Protein AF-A0A4W5P0A1-F1 (afdb_monomer_lite)

Structure (mmCIF, N/CA/C/O backbone):
data_AF-A0A4W5P0A1-F1
#
_entry.id   AF-A0A4W5P0A1-F1
#
loop_
_atom_site.group_PDB
_atom_site.id
_atom_site.type_symbol
_atom_site.label_atom_id
_atom_site.label_alt_id
_atom_site.label_comp_id
_atom_site.label_asym_id
_atom_site.label_entity_id
_atom_site.label_seq_id
_atom_site.pdbx_PDB_ins_code
_atom_site.Cartn_x
_atom_site.Cartn_y
_atom_site.Cartn_z
_atom_site.occupancy
_atom_site.B_iso_or_equiv
_atom_site.auth_seq_id
_atom_site.auth_comp_id
_atom_site.auth_asym_id
_atom_site.auth_atom_id
_atom_site.pdbx_PDB_model_num
ATOM 1 N N . VAL A 1 1 ? -26.969 15.564 20.307 1.00 38.47 1 VAL A N 1
ATOM 2 C CA . VAL A 1 1 ? -26.331 14.281 19.936 1.00 38.47 1 VAL A CA 1
ATOM 3 C C . VAL A 1 1 ? -25.530 14.528 18.662 1.00 38.47 1 VAL A C 1
ATOM 5 O O . VAL A 1 1 ? -26.125 14.670 17.605 1.00 38.47 1 VAL A O 1
ATOM 8 N N . ARG A 1 2 ? -24.221 14.796 18.771 1.00 41.66 2 ARG A N 1
ATOM 9 C CA . ARG A 1 2 ? -23.362 15.142 17.621 1.00 41.66 2 ARG A CA 1
ATOM 10 C C . ARG A 1 2 ? -22.875 13.839 16.985 1.00 41.66 2 ARG A C 1
ATOM 12 O O . ARG A 1 2 ? -22.155 13.094 17.638 1.00 41.66 2 ARG A O 1
ATOM 19 N N . GLY A 1 3 ? -23.323 13.565 15.759 1.00 44.50 3 GLY A N 1
ATOM 20 C CA . GLY A 1 3 ? -22.942 12.383 14.989 1.00 44.50 3 GLY A CA 1
ATOM 21 C C . GLY A 1 3 ? -21.434 12.336 14.763 1.00 44.50 3 GLY A C 1
ATOM 22 O O . GLY A 1 3 ? -20.861 13.263 14.187 1.00 44.50 3 GLY A O 1
ATOM 23 N N . SER A 1 4 ? -20.795 11.271 15.245 1.00 47.09 4 SER A N 1
ATOM 24 C CA . SER A 1 4 ? -19.410 10.964 14.895 1.00 47.09 4 SER A CA 1
ATOM 25 C C . SER A 1 4 ? -19.396 10.493 13.450 1.00 47.09 4 SER A C 1
ATOM 27 O O . SER A 1 4 ? -19.737 9.354 13.168 1.00 47.09 4 SER A O 1
ATOM 29 N N . LYS A 1 5 ? -19.036 11.382 12.521 1.00 56.34 5 LYS A N 1
ATOM 30 C CA . LYS A 1 5 ? -18.736 10.982 11.145 1.00 56.34 5 LYS A CA 1
ATOM 31 C C . LYS A 1 5 ? -17.478 10.120 11.199 1.00 56.34 5 LYS A C 1
ATOM 33 O O . LYS A 1 5 ? -16.403 10.646 11.488 1.00 56.34 5 LYS A O 1
ATOM 38 N N . HIS A 1 6 ? -17.600 8.819 10.971 1.00 65.56 6 HIS A N 1
ATOM 39 C CA . HIS A 1 6 ? -16.432 7.959 10.866 1.00 65.56 6 HIS A CA 1
ATOM 40 C C . HIS A 1 6 ? -15.792 8.177 9.491 1.00 65.56 6 HIS A C 1
ATOM 42 O O . HIS A 1 6 ? -16.441 8.038 8.453 1.00 65.56 6 HIS A O 1
ATOM 48 N N . VAL A 1 7 ? -14.523 8.592 9.479 1.00 70.94 7 VAL A N 1
ATOM 49 C CA . VAL A 1 7 ? -13.803 8.940 8.247 1.00 70.94 7 VAL A CA 1
ATOM 50 C C . VAL A 1 7 ? -12.882 7.790 7.866 1.00 70.94 7 VAL A C 1
ATOM 52 O O . VAL A 1 7 ? -12.065 7.342 8.680 1.00 70.94 7 VAL A O 1
ATOM 55 N N . LEU A 1 8 ? -13.033 7.306 6.635 1.00 79.44 8 LEU A N 1
ATOM 56 C CA . LEU A 1 8 ? -12.133 6.353 6.005 1.00 79.44 8 LEU A CA 1
ATOM 57 C C . LEU A 1 8 ? -11.741 6.898 4.634 1.00 79.44 8 LEU A C 1
ATOM 59 O O . LEU A 1 8 ? -12.592 7.372 3.877 1.00 79.44 8 LEU A O 1
ATOM 63 N N . PHE A 1 9 ? -10.458 6.848 4.304 1.00 79.38 9 PHE A N 1
ATOM 64 C CA . PHE A 1 9 ? -10.002 7.330 3.006 1.00 79.38 9 PHE A CA 1
ATOM 65 C C . PHE A 1 9 ? -8.770 6.585 2.516 1.00 79.38 9 PHE A C 1
ATOM 67 O O . PHE A 1 9 ? -7.955 6.093 3.301 1.00 79.38 9 PHE A O 1
ATOM 74 N N . ILE A 1 10 ? -8.657 6.514 1.193 1.00 78.31 10 ILE A N 1
ATOM 75 C CA . ILE A 1 10 ? -7.457 6.073 0.498 1.00 78.31 10 ILE A CA 1
ATOM 76 C C . ILE A 1 10 ? -7.148 7.069 -0.619 1.00 78.31 10 ILE A C 1
ATOM 78 O O . ILE A 1 10 ? -8.001 7.386 -1.455 1.00 78.31 10 ILE A O 1
ATOM 82 N N . ILE A 1 11 ? -5.926 7.594 -0.601 1.00 80.31 11 ILE A N 1
ATOM 83 C CA . ILE A 1 11 ? -5.405 8.503 -1.619 1.00 80.31 11 ILE A CA 1
ATOM 84 C C . ILE A 1 11 ? -4.425 7.712 -2.465 1.00 80.31 11 ILE A C 1
ATOM 86 O O . ILE A 1 11 ? -3.510 7.083 -1.931 1.00 80.31 11 ILE A O 1
ATOM 90 N N . PHE A 1 12 ? -4.594 7.769 -3.781 1.00 77.88 12 PHE A N 1
ATOM 91 C CA . PHE A 1 12 ? -3.637 7.180 -4.700 1.00 77.88 12 PHE A CA 1
ATOM 92 C C . PHE A 1 12 ? -3.418 8.047 -5.939 1.00 77.88 12 PHE A C 1
ATOM 94 O O . PHE A 1 12 ? -4.309 8.773 -6.389 1.00 77.88 12 PHE A O 1
ATOM 101 N N . LEU A 1 13 ? -2.206 7.970 -6.482 1.00 76.62 13 LEU A N 1
ATOM 102 C CA . LEU A 1 13 ? -1.752 8.776 -7.612 1.00 76.62 13 LEU A CA 1
ATOM 103 C C . LEU A 1 13 ? -0.744 7.986 -8.447 1.00 76.62 13 LEU A C 1
ATOM 105 O O . LEU A 1 13 ? 0.033 7.217 -7.893 1.00 76.62 13 LEU A O 1
ATOM 109 N N . CYS A 1 14 ? -0.727 8.187 -9.763 1.00 73.19 14 CYS A N 1
ATOM 110 C C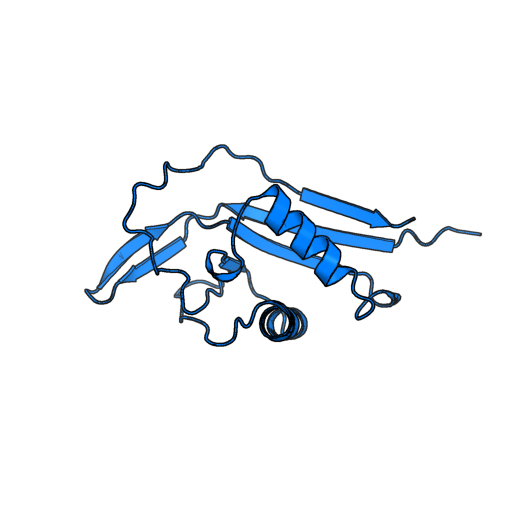A . CYS A 1 14 ? 0.379 7.703 -10.586 1.00 73.19 14 CYS A CA 1
ATOM 111 C C . CYS A 1 14 ? 1.613 8.578 -10.341 1.00 73.19 14 CYS A C 1
ATOM 113 O O . CYS A 1 14 ? 1.535 9.798 -10.483 1.00 73.19 14 CYS A O 1
ATOM 115 N N . VAL A 1 15 ? 2.740 7.973 -9.974 1.00 68.31 15 VAL A N 1
ATOM 116 C CA . VAL A 1 15 ? 4.002 8.691 -9.732 1.00 68.31 15 VAL A CA 1
ATOM 117 C C . VAL A 1 15 ? 5.086 8.092 -10.611 1.00 68.31 15 VAL A C 1
ATOM 119 O O . VAL A 1 15 ? 5.160 6.874 -10.733 1.00 68.31 15 VAL A O 1
ATOM 122 N N . LEU A 1 16 ? 5.945 8.932 -11.191 1.00 70.81 16 LEU A N 1
ATOM 123 C CA . LEU A 1 16 ? 7.141 8.475 -11.894 1.00 70.81 16 LEU A CA 1
ATOM 124 C C . LEU A 1 16 ? 8.161 7.946 -10.875 1.00 70.81 16 LEU A C 1
ATOM 126 O O . LEU A 1 16 ? 8.711 8.710 -10.079 1.00 70.81 16 LEU A O 1
ATOM 130 N N . LEU A 1 17 ? 8.408 6.639 -10.889 1.00 70.50 17 LEU A N 1
ATOM 131 C CA . LEU A 1 17 ? 9.461 5.993 -10.114 1.00 70.50 17 LEU A CA 1
ATOM 132 C C . LEU A 1 17 ? 10.639 5.627 -11.012 1.00 70.50 17 LEU A C 1
ATOM 134 O O . LEU A 1 17 ? 10.476 5.028 -12.074 1.00 70.50 17 LEU A O 1
ATOM 138 N N . LEU A 1 18 ? 11.834 5.962 -10.528 1.00 72.06 18 LEU A N 1
ATOM 139 C CA . LEU A 1 18 ? 13.112 5.593 -11.124 1.00 72.06 18 LEU A CA 1
ATOM 140 C C . LEU A 1 18 ? 13.707 4.414 -10.356 1.00 72.06 18 LEU A C 1
ATOM 142 O O . LEU A 1 18 ? 13.847 4.477 -9.132 1.00 72.06 18 LEU A O 1
ATOM 146 N N . HIS A 1 19 ? 14.092 3.368 -11.079 1.00 72.56 19 HIS A N 1
ATOM 147 C CA . HIS A 1 19 ? 14.745 2.183 -10.526 1.00 72.56 19 HIS A CA 1
ATOM 148 C C . HIS A 1 19 ? 15.931 1.758 -11.407 1.00 72.56 19 HIS A C 1
ATOM 150 O O . HIS A 1 19 ? 15.906 1.972 -12.618 1.00 72.56 19 HIS A O 1
ATOM 156 N N . CYS A 1 20 ? 16.965 1.154 -10.813 1.00 67.81 20 CYS A N 1
ATOM 157 C CA . CYS A 1 20 ? 18.094 0.576 -11.549 1.00 67.81 20 CYS A CA 1
ATOM 158 C C . CYS A 1 20 ? 17.857 -0.908 -11.821 1.00 67.81 20 CYS A C 1
ATOM 160 O O . CYS A 1 20 ? 17.734 -1.688 -10.880 1.00 67.81 20 CYS A O 1
ATOM 162 N N . ASP A 1 21 ? 17.838 -1.320 -13.087 1.00 69.56 21 ASP A N 1
ATOM 163 C CA . ASP A 1 21 ? 17.772 -2.740 -13.432 1.00 69.56 21 ASP A CA 1
ATOM 164 C C . ASP A 1 21 ? 19.055 -3.505 -13.028 1.00 69.56 21 ASP A C 1
ATOM 166 O O . ASP A 1 21 ? 20.053 -2.935 -12.582 1.00 69.56 21 ASP A O 1
ATOM 170 N N . GLN A 1 22 ? 19.048 -4.826 -13.227 1.00 67.94 22 GLN A N 1
ATOM 171 C CA . GLN A 1 22 ? 20.186 -5.705 -12.917 1.00 67.94 22 GLN A CA 1
ATOM 172 C C . GLN A 1 22 ? 21.464 -5.387 -13.720 1.00 67.94 22 GLN A C 1
ATOM 174 O O . GLN A 1 22 ? 22.543 -5.868 -13.380 1.00 67.94 22 GLN A O 1
ATOM 179 N N . ARG A 1 23 ? 21.357 -4.595 -14.790 1.00 71.06 23 ARG A N 1
ATOM 180 C CA . ARG A 1 23 ? 22.449 -4.142 -15.658 1.00 71.06 23 ARG A CA 1
ATOM 181 C C . ARG A 1 23 ? 22.902 -2.718 -15.310 1.00 71.06 23 ARG A C 1
ATOM 183 O O . ARG A 1 23 ? 23.785 -2.192 -15.984 1.00 71.06 23 ARG A O 1
ATOM 190 N N . GLY A 1 24 ? 22.321 -2.103 -14.276 1.00 67.06 24 GLY A N 1
ATOM 191 C CA . GLY A 1 24 ? 22.606 -0.734 -13.853 1.00 67.06 24 GLY A CA 1
ATOM 192 C C . GLY A 1 24 ? 21.947 0.336 -14.726 1.00 67.06 24 GLY A C 1
ATOM 193 O O . GLY A 1 24 ? 22.285 1.511 -14.590 1.00 67.06 24 GLY A O 1
ATOM 194 N N . ALA A 1 25 ? 21.029 -0.038 -15.622 1.00 68.44 25 ALA A N 1
ATOM 195 C CA . ALA A 1 25 ? 20.286 0.924 -16.425 1.00 68.44 25 ALA A CA 1
ATOM 196 C C . ALA A 1 25 ? 19.138 1.524 -15.605 1.00 68.44 25 ALA A C 1
ATOM 198 O O . ALA A 1 25 ? 18.379 0.802 -14.955 1.00 68.44 25 ALA A O 1
ATOM 199 N N . HIS A 1 26 ? 18.987 2.846 -15.660 1.00 69.88 26 HIS A N 1
ATOM 200 C CA . HIS A 1 26 ? 17.833 3.521 -15.078 1.00 69.88 26 HIS A CA 1
ATOM 201 C C . HIS A 1 26 ? 16.600 3.273 -15.948 1.00 69.88 26 HIS A C 1
ATOM 203 O O . HIS A 1 26 ? 16.593 3.595 -17.136 1.00 69.88 26 HIS A O 1
ATOM 209 N N . VAL A 1 27 ? 15.563 2.702 -15.344 1.00 73.44 27 VAL A N 1
ATOM 210 C CA . VAL A 1 27 ? 14.265 2.465 -15.970 1.00 73.44 27 VAL A CA 1
ATOM 211 C C . VAL A 1 27 ? 13.230 3.316 -15.253 1.00 73.44 27 VAL A C 1
ATOM 213 O O . VAL A 1 27 ? 13.126 3.285 -14.023 1.00 73.44 27 VAL A O 1
ATOM 216 N N . GLU A 1 28 ? 12.467 4.072 -16.035 1.00 75.06 28 GLU A N 1
ATOM 217 C CA . GLU A 1 28 ? 11.345 4.856 -15.537 1.00 75.06 28 GLU A CA 1
ATOM 218 C C . GLU A 1 28 ? 10.063 4.027 -15.577 1.00 75.06 28 GLU A C 1
ATOM 220 O O . GLU A 1 28 ? 9.819 3.260 -16.512 1.00 75.06 28 GLU A O 1
ATOM 225 N N . THR A 1 29 ? 9.224 4.179 -14.560 1.00 76.12 29 THR A N 1
ATOM 226 C CA . THR A 1 29 ? 7.913 3.545 -14.530 1.00 76.12 29 THR A CA 1
ATOM 227 C C . THR A 1 29 ? 6.888 4.417 -13.819 1.00 76.12 29 THR A C 1
ATOM 229 O O . THR A 1 29 ? 7.212 5.091 -12.852 1.00 76.12 29 THR A O 1
ATOM 232 N N . GLU A 1 30 ? 5.622 4.329 -14.227 1.00 81.38 30 GLU A N 1
ATOM 233 C CA . GLU A 1 30 ? 4.508 5.078 -13.625 1.00 81.38 30 GLU A CA 1
ATOM 234 C C . GLU A 1 30 ? 3.492 4.132 -12.949 1.00 81.38 30 GLU A C 1
ATOM 236 O O . GLU A 1 30 ? 2.414 3.886 -13.495 1.00 81.38 30 GLU A O 1
ATOM 241 N N . PRO A 1 31 ? 3.816 3.503 -11.801 1.00 84.44 31 PRO A N 1
ATOM 242 C CA . PRO A 1 31 ? 2.847 2.696 -11.060 1.00 84.44 31 PRO A CA 1
ATOM 243 C C . PRO A 1 31 ? 1.738 3.552 -10.439 1.00 84.44 31 PRO A C 1
ATOM 245 O O . PRO A 1 31 ? 1.917 4.737 -10.157 1.00 84.44 31 PRO A O 1
ATOM 248 N N . LEU A 1 32 ? 0.615 2.904 -10.118 1.00 86.88 32 LEU A N 1
ATOM 249 C CA . LEU A 1 32 ? -0.350 3.464 -9.180 1.00 86.88 32 LEU A CA 1
ATOM 250 C C . LEU A 1 32 ? 0.235 3.400 -7.765 1.00 86.88 32 LEU A C 1
ATOM 252 O O . LEU A 1 32 ? 0.631 2.326 -7.303 1.00 86.88 32 LEU A O 1
ATOM 256 N N . CYS A 1 33 ? 0.268 4.534 -7.075 1.00 89.31 33 CYS A N 1
ATOM 257 C CA . CYS A 1 33 ? 0.849 4.642 -5.746 1.00 89.31 33 CYS A CA 1
ATOM 258 C C . CYS A 1 33 ? -0.215 4.885 -4.689 1.00 89.31 33 CYS A C 1
ATOM 260 O O . CYS A 1 33 ? -1.029 5.784 -4.865 1.00 89.31 33 CYS A O 1
ATOM 262 N N . VAL A 1 34 ? -0.165 4.173 -3.565 1.00 91.69 34 VAL A N 1
ATOM 263 C CA . VAL A 1 34 ? -0.915 4.555 -2.359 1.00 91.69 34 VAL A CA 1
ATOM 264 C C . VAL A 1 34 ? -0.129 5.641 -1.632 1.00 91.69 34 VAL A C 1
ATOM 266 O O . VAL A 1 34 ? 1.018 5.410 -1.250 1.00 91.69 34 VAL A O 1
ATOM 269 N N . LEU A 1 35 ? -0.743 6.811 -1.460 1.00 89.31 35 LEU A N 1
ATOM 270 C CA . LEU A 1 35 ? -0.145 7.967 -0.786 1.00 89.31 35 LEU A CA 1
ATOM 271 C C . LEU A 1 35 ? -0.592 8.080 0.670 1.00 89.31 35 LEU A C 1
ATOM 273 O O . LEU A 1 35 ? 0.198 8.434 1.536 1.00 89.31 35 LEU A O 1
ATOM 277 N N . ASP A 1 36 ? -1.860 7.781 0.942 1.00 88.38 36 ASP A N 1
ATOM 278 C CA . ASP A 1 36 ? -2.392 7.785 2.301 1.00 88.38 36 ASP A CA 1
A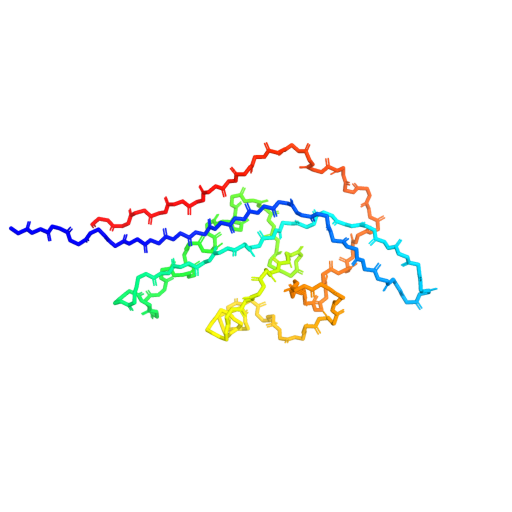TOM 279 C C . ASP A 1 36 ? -3.524 6.764 2.427 1.00 88.38 36 ASP A C 1
ATOM 281 O O . ASP A 1 36 ? -4.271 6.520 1.473 1.00 88.38 36 ASP A O 1
ATOM 285 N N . PHE A 1 37 ? -3.638 6.150 3.599 1.00 91.12 37 PHE A N 1
ATOM 286 C CA . PHE A 1 37 ? -4.643 5.143 3.904 1.00 91.12 37 PHE A CA 1
ATOM 287 C C . PHE A 1 37 ? -5.007 5.199 5.383 1.00 91.12 37 PHE A C 1
ATOM 289 O O . PHE A 1 37 ? -4.207 4.861 6.261 1.00 91.12 37 PHE A O 1
ATOM 296 N N . PHE A 1 38 ? -6.250 5.591 5.651 1.00 88.69 38 PHE A N 1
ATOM 297 C CA . PHE A 1 38 ? -6.713 5.862 7.000 1.00 88.69 38 PHE A CA 1
ATOM 298 C C . PHE A 1 38 ? -8.073 5.232 7.281 1.00 88.69 38 PHE A C 1
ATOM 300 O O . PHE A 1 38 ? -9.010 5.307 6.484 1.00 88.69 38 PHE A O 1
ATOM 307 N N . VAL A 1 39 ? -8.183 4.659 8.478 1.00 90.25 39 VAL A N 1
ATOM 308 C CA . VAL A 1 39 ? -9.429 4.191 9.083 1.00 90.25 39 VAL A CA 1
ATOM 309 C C . VAL A 1 39 ? -9.471 4.727 10.508 1.00 90.25 39 VAL A C 1
ATOM 311 O O . VAL A 1 39 ? -8.506 4.544 11.261 1.00 90.25 39 VAL A O 1
ATOM 314 N N . THR A 1 40 ? -10.589 5.361 10.880 1.00 89.81 40 THR A N 1
ATOM 315 C CA . THR A 1 40 ? -10.802 5.895 12.237 1.00 89.81 40 THR A CA 1
ATOM 316 C C . THR A 1 40 ? -10.515 4.813 13.286 1.00 89.81 40 THR A C 1
ATOM 318 O O . THR A 1 40 ? -10.919 3.663 13.118 1.00 89.81 40 THR A O 1
ATOM 321 N N . GLU A 1 41 ? -9.797 5.159 14.359 1.00 89.94 41 GLU A N 1
ATOM 322 C CA . GLU A 1 41 ? -9.223 4.192 15.310 1.00 89.94 41 GLU A CA 1
ATOM 323 C C . GLU A 1 41 ? -10.234 3.199 15.885 1.00 89.94 41 GLU A C 1
ATOM 325 O O . GLU A 1 41 ? -9.963 2.000 15.917 1.00 89.94 41 GLU A O 1
ATOM 330 N N . ASN A 1 42 ? -11.423 3.674 16.258 1.00 89.62 42 ASN A N 1
ATOM 331 C CA . ASN A 1 42 ? -12.491 2.839 16.810 1.00 89.62 42 ASN A CA 1
ATOM 332 C C . ASN A 1 42 ? -13.070 1.828 15.799 1.00 89.62 42 ASN A C 1
ATOM 334 O O . ASN A 1 42 ? -13.758 0.895 16.201 1.00 89.62 42 ASN A O 1
ATOM 338 N N . LEU A 1 43 ? -12.788 2.003 14.505 1.00 89.25 43 LEU A N 1
ATOM 339 C CA . LEU A 1 43 ? -13.189 1.110 13.418 1.00 89.25 43 LEU A CA 1
ATOM 340 C C . LEU A 1 43 ? -12.019 0.280 12.862 1.00 89.25 43 LEU A C 1
ATOM 342 O O . LEU A 1 43 ? -12.214 -0.575 11.993 1.00 89.25 43 LEU A O 1
ATOM 346 N N . GLN A 1 44 ? -10.789 0.474 13.349 1.00 91.19 44 GLN A N 1
ATOM 347 C CA . GLN A 1 44 ? -9.653 -0.348 12.923 1.00 91.19 44 GLN A CA 1
ATOM 348 C C . GLN A 1 44 ? -9.887 -1.817 13.297 1.00 91.19 44 GLN A C 1
ATOM 350 O O . GLN A 1 44 ? -10.529 -2.124 14.294 1.00 91.19 44 GLN A O 1
ATOM 355 N N . ARG A 1 45 ? -9.355 -2.738 12.484 1.00 93.50 45 ARG A N 1
ATOM 356 C CA . ARG A 1 45 ? -9.474 -4.202 12.669 1.00 93.50 45 ARG A CA 1
ATOM 357 C C . ARG A 1 45 ? -10.894 -4.787 12.544 1.00 93.50 45 ARG A C 1
ATOM 359 O O . ARG A 1 45 ? -11.052 -5.974 12.797 1.00 93.50 45 ARG A O 1
ATOM 366 N N . HIS A 1 46 ? -11.868 -4.022 12.043 1.00 93.69 46 HIS A N 1
ATOM 367 C CA . HIS A 1 46 ? -13.233 -4.497 11.750 1.00 93.69 46 HIS A CA 1
ATOM 368 C C . HIS A 1 46 ? -13.471 -4.862 10.270 1.00 93.69 46 HIS A C 1
ATOM 370 O O . HIS A 1 46 ? -14.592 -5.144 9.876 1.00 93.69 46 HIS A O 1
ATOM 376 N N . GLY A 1 47 ? -12.428 -4.856 9.431 1.00 92.81 47 GLY A N 1
ATOM 377 C CA . GLY A 1 47 ? -12.521 -5.223 8.009 1.00 92.81 47 GLY A CA 1
ATOM 378 C C . GLY A 1 47 ? -12.678 -4.049 7.038 1.00 92.81 47 GLY A C 1
ATOM 379 O O . GLY A 1 47 ? -12.321 -4.199 5.875 1.00 92.81 47 GLY A O 1
ATOM 380 N N . TYR A 1 48 ? -13.056 -2.855 7.503 1.00 92.06 48 TYR A N 1
ATOM 381 C CA . TYR A 1 48 ? -13.277 -1.704 6.613 1.00 92.06 48 TYR A CA 1
ATOM 382 C C . TYR A 1 48 ? -12.060 -1.289 5.779 1.00 92.06 48 TYR A C 1
ATOM 384 O O . TYR A 1 48 ? -12.197 -0.851 4.643 1.00 92.06 48 TYR A O 1
ATOM 392 N N . GLY A 1 49 ? -10.849 -1.452 6.322 1.00 93.00 49 GLY A N 1
ATOM 393 C CA . GLY A 1 49 ? -9.632 -1.207 5.552 1.00 93.00 49 GLY A CA 1
ATOM 394 C C . GLY A 1 49 ? -9.497 -2.155 4.353 1.00 93.00 49 GLY A C 1
ATOM 395 O O . GLY A 1 49 ? -9.096 -1.728 3.275 1.00 93.00 49 GLY A O 1
ATOM 396 N N . LEU A 1 50 ? -9.876 -3.426 4.521 1.00 94.81 50 LEU A N 1
ATOM 397 C CA . LEU A 1 50 ? -9.866 -4.408 3.438 1.00 94.81 50 LEU A CA 1
ATOM 398 C C . LEU A 1 50 ? -10.928 -4.081 2.392 1.00 94.81 50 LEU A C 1
ATOM 400 O O . LEU A 1 50 ? -10.632 -4.146 1.204 1.00 94.81 50 LEU A O 1
ATOM 404 N N . GLU A 1 51 ? -12.129 -3.709 2.829 1.00 92.56 51 GLU A N 1
ATOM 405 C CA . GLU A 1 51 ? -13.229 -3.320 1.945 1.00 92.56 51 GLU A CA 1
ATOM 406 C C . GLU A 1 51 ? -12.856 -2.102 1.092 1.00 92.56 51 GLU A C 1
ATOM 408 O O . GLU A 1 51 ? -12.928 -2.164 -0.136 1.00 92.56 51 GLU A O 1
ATOM 413 N N . LEU A 1 52 ? -12.347 -1.039 1.727 1.00 90.56 52 LEU A N 1
ATOM 414 C CA . LEU A 1 52 ? -11.910 0.177 1.042 1.00 90.56 52 LEU A CA 1
ATOM 415 C C . LEU A 1 52 ? -10.789 -0.104 0.033 1.00 90.56 52 LEU A C 1
ATOM 417 O O . LEU A 1 52 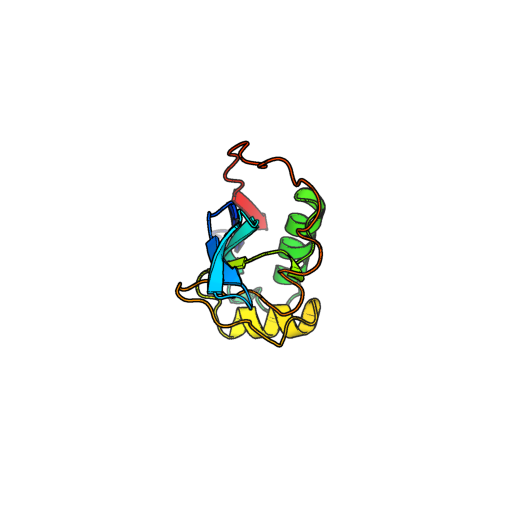? -10.835 0.365 -1.106 1.00 90.56 52 LEU A O 1
ATOM 421 N N . PHE A 1 53 ? -9.787 -0.886 0.440 1.00 93.12 53 PHE A N 1
ATOM 422 C CA . PHE A 1 53 ? -8.663 -1.228 -0.427 1.00 93.12 53 PHE A CA 1
ATOM 423 C C . PHE A 1 53 ? -9.107 -2.117 -1.596 1.00 93.12 53 PHE A C 1
ATOM 425 O O . PHE A 1 53 ? -8.739 -1.853 -2.735 1.00 93.12 53 PHE A O 1
ATOM 432 N N . SER A 1 54 ? -9.957 -3.116 -1.345 1.00 92.50 54 SER A N 1
ATOM 433 C CA . SER A 1 54 ? -10.489 -4.010 -2.385 1.00 92.50 54 SER A CA 1
ATOM 434 C C . SER A 1 54 ? -11.325 -3.247 -3.408 1.00 92.50 54 SER A C 1
ATOM 436 O O . SER A 1 54 ? -11.169 -3.463 -4.609 1.00 92.50 54 SER A O 1
ATOM 438 N N . PHE A 1 55 ? -12.168 -2.316 -2.951 1.00 88.25 55 PHE A N 1
ATOM 439 C CA . PHE A 1 55 ? -12.934 -1.440 -3.835 1.00 88.25 55 PHE A CA 1
ATOM 440 C C . PHE A 1 55 ? -12.010 -0.605 -4.733 1.00 88.25 55 PHE A C 1
ATOM 442 O O . PHE A 1 55 ? -12.223 -0.531 -5.944 1.00 88.25 55 PHE A O 1
ATOM 449 N N . MET A 1 56 ? -10.948 -0.024 -4.160 1.00 87.94 56 MET A N 1
ATOM 450 C CA . MET A 1 56 ? -9.943 0.726 -4.918 1.00 87.94 56 MET A CA 1
ATOM 451 C C . MET A 1 56 ? -9.279 -0.143 -5.996 1.00 87.94 56 MET A C 1
ATOM 453 O O . MET A 1 56 ? -9.250 0.268 -7.159 1.00 87.94 56 MET A O 1
ATOM 457 N N . LEU A 1 57 ? -8.820 -1.349 -5.642 1.00 89.56 57 LEU A N 1
ATOM 458 C CA . LEU A 1 57 ? -8.186 -2.284 -6.580 1.00 89.56 57 LEU A CA 1
ATOM 459 C C . LEU A 1 57 ? -9.124 -2.664 -7.730 1.00 89.56 57 LEU A C 1
ATOM 461 O O . LEU A 1 57 ? -8.726 -2.609 -8.892 1.00 89.56 57 LEU A O 1
ATOM 465 N N . GLN A 1 58 ? -10.382 -2.996 -7.423 1.00 88.25 58 GLN A N 1
ATOM 466 C CA . GLN A 1 58 ? -11.389 -3.362 -8.424 1.00 88.25 58 GLN A CA 1
ATOM 467 C C . GLN A 1 58 ? -11.700 -2.198 -9.368 1.00 88.25 58 GLN A C 1
ATOM 469 O O . GLN A 1 58 ? -11.728 -2.374 -10.587 1.00 88.25 58 GLN A O 1
ATOM 474 N N . HIS A 1 59 ? -11.892 -0.996 -8.821 1.00 83.06 59 HIS A N 1
ATOM 475 C CA . HIS A 1 59 ? -12.182 0.199 -9.609 1.00 83.06 59 HIS A CA 1
ATOM 476 C C . HIS A 1 59 ? -11.003 0.592 -10.512 1.00 83.06 59 HIS A C 1
ATOM 478 O O . HIS A 1 59 ? -11.202 1.027 -11.648 1.00 83.06 59 HIS A O 1
ATOM 484 N N . LYS A 1 60 ? -9.767 0.427 -10.025 1.00 80.81 60 LYS A N 1
ATOM 485 C CA . LYS A 1 60 ? -8.544 0.761 -10.770 1.00 80.81 60 LYS A CA 1
ATOM 486 C C . LYS A 1 60 ? -8.009 -0.377 -11.631 1.00 80.81 60 LYS A C 1
ATOM 488 O O . LYS A 1 60 ? -7.146 -0.119 -12.464 1.00 80.81 60 LYS A O 1
ATOM 493 N N . LYS A 1 61 ? -8.552 -1.588 -11.481 1.00 86.81 61 LYS A N 1
ATOM 494 C CA . LYS A 1 61 ? -8.148 -2.803 -12.202 1.00 86.81 61 LYS A CA 1
ATOM 495 C C . LYS A 1 61 ? -6.643 -3.058 -12.088 1.00 86.81 61 LYS A C 1
ATOM 497 O O . LYS A 1 61 ? -5.963 -3.268 -13.089 1.00 86.81 61 LYS A O 1
ATOM 502 N N . VAL A 1 62 ? -6.128 -2.991 -10.863 1.00 87.38 62 VAL A N 1
ATOM 503 C CA . VAL A 1 62 ? -4.701 -3.157 -10.569 1.00 87.38 62 VAL A CA 1
ATOM 504 C C . VAL A 1 62 ? -4.501 -4.220 -9.499 1.00 87.38 62 VAL A C 1
ATOM 506 O O . VAL A 1 62 ? -5.288 -4.322 -8.561 1.00 87.38 62 VAL A O 1
ATOM 509 N N . GLU A 1 63 ? -3.427 -4.990 -9.638 1.00 91.62 63 GLU A N 1
ATOM 510 C CA . GLU A 1 63 ? -2.987 -5.936 -8.618 1.00 91.62 63 GLU A CA 1
ATOM 511 C C . GLU A 1 63 ? -2.102 -5.230 -7.573 1.00 91.62 63 GLU A C 1
ATOM 513 O O . GLU A 1 63 ? -1.223 -4.451 -7.956 1.00 91.62 63 GLU A O 1
ATOM 518 N N . PRO A 1 64 ? -2.242 -5.529 -6.268 1.00 94.31 64 PRO A N 1
ATOM 519 C CA . PRO A 1 64 ? -1.458 -4.901 -5.196 1.00 94.31 64 PRO A CA 1
ATOM 520 C C . PRO A 1 64 ? 0.060 -4.989 -5.384 1.00 94.31 64 PRO A C 1
ATOM 522 O O . PRO A 1 64 ? 0.789 -4.080 -4.991 1.00 94.31 64 PRO A O 1
ATOM 525 N N . VAL A 1 65 ? 0.544 -6.082 -5.982 1.00 94.38 65 VAL A N 1
ATOM 526 C CA . VAL A 1 65 ? 1.975 -6.309 -6.242 1.00 94.38 65 VAL A CA 1
ATOM 527 C C . VAL A 1 65 ? 2.542 -5.351 -7.296 1.00 94.38 65 VAL A C 1
ATOM 529 O O . VAL A 1 65 ? 3.737 -5.078 -7.299 1.00 94.38 65 VAL A O 1
ATOM 532 N N . LEU A 1 66 ? 1.693 -4.798 -8.169 1.00 90.94 66 LEU A N 1
ATOM 533 C CA . LEU A 1 66 ? 2.082 -3.857 -9.227 1.00 90.94 66 LEU A CA 1
ATOM 534 C C . LEU A 1 66 ? 2.033 -2.389 -8.770 1.00 90.94 66 LEU A C 1
ATOM 536 O O . LEU A 1 66 ? 2.369 -1.490 -9.548 1.00 90.94 66 LEU A O 1
ATOM 540 N N . MET A 1 67 ? 1.618 -2.145 -7.525 1.00 91.94 67 MET A N 1
ATOM 541 C CA . MET A 1 67 ? 1.514 -0.819 -6.921 1.00 91.94 67 MET A CA 1
ATOM 542 C C . MET A 1 67 ? 2.763 -0.448 -6.122 1.00 91.94 67 MET A C 1
ATOM 544 O O . MET A 1 67 ? 3.512 -1.312 -5.664 1.00 91.94 67 MET A O 1
ATOM 548 N N . ALA A 1 68 ? 2.953 0.854 -5.924 1.00 92.81 68 ALA A N 1
ATOM 549 C CA . ALA A 1 68 ? 3.943 1.384 -4.995 1.00 92.81 68 ALA A CA 1
ATOM 550 C C . ALA A 1 68 ? 3.270 2.018 -3.769 1.00 92.81 68 ALA A C 1
ATOM 552 O O . ALA A 1 68 ? 2.115 2.444 -3.818 1.00 92.81 68 ALA A O 1
ATOM 553 N N . TYR A 1 69 ? 3.989 2.081 -2.656 1.00 94.62 69 TYR A N 1
ATOM 554 C CA . TYR A 1 69 ? 3.454 2.540 -1.374 1.00 94.62 69 TYR A CA 1
ATOM 555 C C . TYR A 1 69 ? 4.369 3.624 -0.802 1.00 94.62 69 TYR A C 1
ATOM 557 O O . TYR A 1 69 ? 5.533 3.342 -0.522 1.00 94.62 69 TYR A O 1
ATOM 565 N N . ASP A 1 70 ? 3.876 4.854 -0.641 1.00 93.62 70 ASP A N 1
ATOM 566 C CA . ASP A 1 70 ? 4.665 5.959 -0.079 1.00 93.62 70 ASP A CA 1
ATOM 567 C C . ASP A 1 70 ? 4.722 5.839 1.449 1.00 93.62 70 ASP A C 1
ATOM 569 O O . ASP A 1 70 ? 3.688 5.886 2.117 1.00 93.62 70 ASP A O 1
ATOM 573 N N . ARG A 1 71 ? 5.925 5.643 2.006 1.00 92.94 71 ARG A N 1
ATOM 574 C CA . ARG A 1 71 ? 6.180 5.597 3.462 1.00 92.94 71 ARG A CA 1
ATOM 575 C C . ARG A 1 71 ? 5.137 4.779 4.258 1.00 92.94 71 ARG A C 1
ATOM 577 O O . ARG A 1 71 ? 4.568 5.292 5.229 1.00 92.94 71 ARG A O 1
ATOM 584 N N . PRO A 1 72 ? 4.859 3.511 3.895 1.00 94.94 72 PRO A N 1
ATOM 585 C CA . PRO A 1 72 ? 3.804 2.740 4.541 1.00 94.94 72 PRO A CA 1
ATOM 586 C C . PRO A 1 72 ? 4.094 2.544 6.035 1.00 94.94 72 PRO A C 1
ATOM 588 O O . PRO A 1 72 ? 5.190 2.149 6.433 1.00 94.94 72 PRO A O 1
ATOM 591 N N . SER A 1 73 ? 3.088 2.782 6.882 1.00 95.56 73 SER A N 1
ATOM 592 C CA . SER A 1 73 ? 3.214 2.534 8.324 1.00 95.56 73 SER A CA 1
ATOM 593 C C . SER A 1 73 ? 3.389 1.034 8.630 1.00 95.56 73 SER A C 1
ATOM 595 O O . SER A 1 73 ? 2.902 0.193 7.868 1.00 95.56 73 SER A O 1
ATOM 597 N N . PRO A 1 74 ? 3.960 0.647 9.789 1.00 95.81 74 PRO A N 1
ATOM 598 C CA . PRO A 1 74 ? 4.053 -0.764 10.186 1.00 95.81 74 PRO A CA 1
ATOM 599 C C . PRO A 1 74 ? 2.694 -1.485 10.231 1.00 95.81 74 PRO A C 1
ATOM 601 O O . PRO A 1 74 ? 2.591 -2.661 9.876 1.00 95.81 74 PRO A O 1
ATOM 604 N N . LYS A 1 75 ? 1.623 -0.768 10.617 1.00 95.56 75 LYS A N 1
ATOM 605 C CA . LYS A 1 75 ? 0.246 -1.289 10.577 1.00 95.56 75 LYS A CA 1
ATOM 606 C C . LYS A 1 75 ? -0.181 -1.612 9.143 1.00 95.56 75 LYS A C 1
ATOM 608 O O . LYS A 1 75 ? -0.842 -2.626 8.931 1.00 95.56 75 LYS A O 1
ATOM 613 N N . PHE A 1 76 ? 0.185 -0.761 8.184 1.00 96.12 76 PHE A N 1
ATOM 614 C CA . PHE A 1 76 ? -0.172 -0.943 6.783 1.00 96.12 76 PHE A CA 1
ATOM 615 C C . PHE A 1 76 ? 0.663 -2.041 6.114 1.00 96.12 76 PHE A C 1
ATOM 617 O O . PHE A 1 76 ? 0.096 -2.883 5.428 1.00 96.12 76 PHE A O 1
ATOM 624 N N . LEU A 1 77 ? 1.962 -2.134 6.413 1.00 96.69 77 LEU A N 1
ATOM 625 C CA . LEU A 1 77 ? 2.797 -3.265 5.982 1.00 96.69 77 LEU A CA 1
ATOM 626 C C . LEU A 1 77 ? 2.221 -4.607 6.461 1.00 96.69 77 LEU A C 1
ATOM 628 O O . LEU A 1 77 ? 2.025 -5.516 5.660 1.00 96.69 77 LEU A O 1
ATOM 632 N N . SER A 1 78 ? 1.831 -4.695 7.739 1.00 96.88 78 SER A N 1
ATOM 633 C CA . SER A 1 78 ? 1.184 -5.899 8.293 1.00 96.88 78 SER A CA 1
ATOM 634 C C . SER A 1 78 ? -0.148 -6.226 7.600 1.00 96.88 78 SER A C 1
ATOM 636 O O . SER A 1 78 ? -0.529 -7.389 7.475 1.00 96.88 78 SER A O 1
ATOM 638 N N . PHE A 1 79 ? -0.891 -5.201 7.172 1.00 97.50 79 PHE A N 1
ATOM 639 C CA . PHE A 1 79 ? -2.133 -5.363 6.417 1.00 97.50 79 PHE A CA 1
ATOM 640 C C . PHE A 1 79 ? -1.866 -5.932 5.016 1.00 97.50 79 PHE A C 1
ATOM 642 O O . PHE A 1 79 ? -2.533 -6.889 4.622 1.00 97.50 79 PHE A O 1
ATOM 649 N N . LEU A 1 80 ? -0.875 -5.394 4.298 1.00 97.81 80 LEU A N 1
ATOM 650 C CA . LEU A 1 80 ? -0.484 -5.860 2.964 1.00 97.81 80 LEU A CA 1
ATOM 651 C C . LEU A 1 80 ? 0.026 -7.305 2.996 1.00 97.81 80 LEU A C 1
ATOM 653 O O . LEU A 1 80 ? -0.393 -8.123 2.176 1.00 97.81 80 LEU A O 1
ATOM 657 N N . GLU A 1 81 ? 0.851 -7.648 3.985 1.00 97.69 81 GLU A N 1
ATOM 658 C CA . GLU A 1 81 ? 1.320 -9.017 4.195 1.00 97.69 81 GLU A CA 1
ATOM 659 C C . GLU A 1 81 ? 0.153 -9.981 4.446 1.00 97.69 81 GLU A C 1
ATOM 661 O O . GLU A 1 81 ? 0.069 -11.034 3.812 1.00 97.69 81 GLU A O 1
ATOM 666 N N . LYS A 1 82 ? -0.762 -9.624 5.356 1.00 97.62 82 LYS A N 1
ATOM 667 C CA . LYS A 1 82 ? -1.870 -10.498 5.759 1.00 97.62 82 LYS A CA 1
ATOM 668 C C . LYS A 1 82 ? -2.870 -10.752 4.630 1.00 97.62 82 LYS A C 1
ATOM 670 O O . LYS A 1 82 ? -3.380 -11.863 4.520 1.00 97.62 82 LYS A O 1
ATOM 675 N N . HIS A 1 83 ? -3.216 -9.716 3.870 1.00 97.75 83 HIS A N 1
ATOM 676 C CA . HIS A 1 83 ? -4.331 -9.769 2.921 1.00 97.75 83 HIS A CA 1
ATOM 677 C C . HIS A 1 83 ? -3.899 -10.023 1.477 1.00 97.75 83 HIS A C 1
ATOM 679 O O . HIS A 1 83 ? -4.694 -10.553 0.707 1.00 97.75 83 HIS A O 1
ATOM 685 N N . TYR A 1 84 ? -2.658 -9.681 1.122 1.00 96.88 84 TYR A N 1
ATOM 686 C CA . TYR A 1 84 ? -2.158 -9.751 -0.254 1.00 96.88 84 TYR A CA 1
ATOM 687 C C . TYR A 1 84 ? -0.807 -10.467 -0.377 1.00 96.88 84 TYR A C 1
ATOM 689 O O . TYR A 1 84 ? -0.212 -10.462 -1.450 1.00 96.88 84 TYR A O 1
ATOM 697 N N . CYS A 1 85 ? -0.312 -11.087 0.701 1.00 96.75 85 CYS A N 1
ATOM 698 C CA . CYS A 1 85 ? 0.945 -11.843 0.724 1.00 96.75 85 CYS A CA 1
ATOM 699 C C . CYS A 1 85 ? 2.193 -11.026 0.324 1.00 96.75 85 CYS A C 1
ATOM 701 O O . CYS A 1 85 ? 3.201 -11.597 -0.092 1.00 96.75 85 CYS A O 1
ATOM 703 N N . LEU A 1 86 ? 2.156 -9.699 0.482 1.00 96.38 86 LEU A N 1
ATOM 704 C CA . LEU A 1 86 ? 3.268 -8.805 0.155 1.00 96.38 86 LEU A CA 1
ATOM 705 C C . LEU A 1 86 ? 4.249 -8.721 1.334 1.00 96.38 86 LEU A C 1
ATOM 707 O O . LEU A 1 86 ? 3.969 -8.053 2.327 1.00 96.38 86 LEU A O 1
ATOM 711 N N . LYS A 1 87 ? 5.382 -9.430 1.240 1.00 92.56 87 LYS A N 1
ATOM 712 C CA . LYS A 1 87 ? 6.378 -9.547 2.329 1.00 92.56 87 LYS A CA 1
ATOM 713 C C . LYS A 1 87 ? 7.748 -8.990 1.971 1.00 92.56 87 LYS A C 1
ATOM 715 O O . LYS A 1 87 ? 8.328 -8.223 2.731 1.00 92.56 87 LYS A O 1
ATOM 720 N N . ASN A 1 88 ? 8.263 -9.389 0.815 1.00 91.88 88 ASN A N 1
ATOM 721 C CA . ASN A 1 88 ? 9.621 -9.072 0.403 1.00 91.88 88 ASN A CA 1
ATOM 722 C C . ASN A 1 88 ? 9.622 -7.738 -0.340 1.00 91.88 88 ASN A C 1
ATOM 724 O O . ASN A 1 88 ? 9.162 -7.666 -1.481 1.00 91.88 88 ASN A O 1
ATOM 728 N N . SER A 1 89 ? 10.074 -6.674 0.322 1.00 92.12 89 SER A N 1
ATOM 729 C CA . SER A 1 89 ? 10.237 -5.376 -0.322 1.00 92.12 89 SER A CA 1
ATOM 730 C C . SER A 1 89 ? 11.523 -5.323 -1.144 1.00 92.12 89 SER A C 1
ATOM 732 O O . SER A 1 89 ? 12.558 -5.863 -0.752 1.00 92.12 89 SER A O 1
ATOM 734 N N . VAL A 1 90 ? 11.467 -4.619 -2.273 1.00 88.75 90 VAL A N 1
ATOM 735 C CA . VAL A 1 90 ? 12.645 -4.341 -3.098 1.00 88.75 90 VAL A CA 1
ATOM 736 C C . VAL A 1 90 ? 13.245 -3.005 -2.650 1.00 88.75 90 VAL A C 1
ATOM 738 O O . VAL A 1 90 ? 12.521 -2.006 -2.648 1.00 88.75 90 VAL A O 1
ATOM 741 N N . PRO A 1 91 ? 14.544 -2.932 -2.304 1.00 85.19 91 PRO A N 1
ATOM 742 C CA . PRO A 1 91 ? 15.195 -1.672 -1.949 1.00 85.19 91 PRO A CA 1
ATOM 743 C C . PRO A 1 91 ? 15.037 -0.621 -3.054 1.00 85.19 91 PRO A C 1
ATOM 745 O O . PRO A 1 91 ? 15.312 -0.900 -4.219 1.00 85.19 91 PRO A O 1
ATOM 748 N N . GLN A 1 92 ? 14.605 0.587 -2.692 1.00 83.94 92 GLN A N 1
ATOM 749 C CA . GLN A 1 92 ? 14.481 1.732 -3.597 1.00 83.94 92 GLN A CA 1
ATOM 750 C C . GLN A 1 92 ? 15.347 2.894 -3.094 1.00 83.94 92 GLN A C 1
ATOM 752 O O . GLN A 1 92 ? 15.603 3.021 -1.898 1.00 83.94 92 GLN A O 1
ATOM 757 N N . VAL A 1 93 ? 15.783 3.766 -4.008 1.00 82.62 93 VAL A N 1
ATOM 758 C CA . VAL A 1 93 ? 16.536 4.995 -3.673 1.00 82.62 93 VAL A CA 1
ATOM 759 C C . VAL A 1 93 ? 15.643 6.127 -3.147 1.00 82.62 93 VAL A C 1
ATOM 761 O O . VAL A 1 93 ? 16.138 7.139 -2.659 1.00 82.62 93 VAL A O 1
ATOM 764 N N . ASN A 1 94 ? 14.325 5.973 -3.272 1.00 85.44 94 ASN A N 1
ATOM 765 C CA . ASN A 1 94 ? 13.309 6.907 -2.794 1.00 85.44 94 ASN A CA 1
ATOM 766 C C . ASN A 1 94 ? 12.560 6.321 -1.576 1.00 85.44 94 ASN A C 1
ATOM 768 O O . ASN A 1 94 ? 12.906 5.260 -1.070 1.00 85.44 94 ASN A O 1
ATOM 772 N N . ASN A 1 95 ? 11.530 7.024 -1.089 1.00 88.25 95 ASN A N 1
ATOM 773 C CA . ASN A 1 95 ? 10.751 6.595 0.083 1.00 88.25 95 ASN A CA 1
ATOM 774 C C . ASN A 1 95 ? 9.600 5.626 -0.249 1.00 88.25 95 ASN A C 1
ATOM 776 O O . ASN A 1 95 ? 8.806 5.299 0.638 1.00 88.25 95 ASN A O 1
ATOM 780 N N . PHE A 1 96 ? 9.479 5.199 -1.508 1.00 91.38 96 PHE A N 1
ATOM 781 C CA . PHE A 1 96 ? 8.461 4.241 -1.904 1.00 91.38 96 PHE A CA 1
ATOM 782 C C . PHE A 1 96 ? 8.911 2.822 -1.588 1.00 91.38 96 PHE A C 1
ATOM 784 O O . PHE A 1 96 ? 10.064 2.440 -1.784 1.00 91.38 96 PHE A O 1
ATOM 791 N N . VAL A 1 97 ? 7.951 2.021 -1.150 1.00 93.94 97 VAL A N 1
ATOM 792 C CA . VAL A 1 97 ? 8.092 0.579 -1.014 1.00 93.94 97 VAL A CA 1
ATOM 793 C C . VAL A 1 97 ? 7.381 -0.076 -2.190 1.00 93.94 97 VAL A C 1
ATOM 795 O O . VAL A 1 97 ? 6.228 0.238 -2.486 1.00 93.94 97 VAL A O 1
ATOM 798 N N . VAL A 1 98 ? 8.071 -1.000 -2.849 1.00 93.44 98 VAL A N 1
ATOM 799 C CA . VAL A 1 98 ? 7.511 -1.936 -3.831 1.00 93.44 98 VAL A CA 1
ATOM 800 C C . VAL A 1 98 ? 7.895 -3.351 -3.409 1.00 93.44 98 VAL A C 1
ATOM 802 O O . VAL A 1 98 ? 8.830 -3.522 -2.624 1.00 93.44 98 VAL A O 1
ATOM 805 N N . PHE A 1 99 ? 7.184 -4.362 -3.899 1.00 94.69 99 PHE A N 1
ATOM 806 C CA . PHE A 1 99 ? 7.385 -5.755 -3.491 1.00 94.69 99 PHE A CA 1
ATOM 807 C C . PHE A 1 99 ? 7.887 -6.632 -4.638 1.00 94.69 99 PHE A C 1
ATOM 809 O O . PHE A 1 99 ? 7.763 -6.274 -5.812 1.00 94.69 99 PHE A O 1
ATOM 816 N N . ASP A 1 100 ? 8.442 -7.793 -4.294 1.00 91.19 100 ASP A N 1
ATOM 817 C CA . ASP A 1 100 ? 8.795 -8.834 -5.260 1.00 91.19 100 ASP A CA 1
ATOM 818 C C . ASP A 1 100 ? 7.617 -9.116 -6.203 1.00 91.19 100 ASP A C 1
ATOM 820 O O . ASP A 1 100 ? 6.492 -9.354 -5.767 1.00 91.19 100 ASP A O 1
ATOM 824 N N . GLY A 1 101 ? 7.878 -9.076 -7.510 1.00 88.25 101 GLY A N 1
ATOM 825 C CA . GLY A 1 101 ? 6.849 -9.185 -8.548 1.00 88.25 101 GLY A CA 1
ATOM 826 C C . GLY A 1 101 ? 6.443 -7.850 -9.177 1.00 88.25 101 GLY A C 1
ATOM 827 O O . GLY A 1 101 ? 5.909 -7.846 -10.282 1.00 88.25 101 GLY A O 1
ATOM 828 N N . PHE A 1 102 ? 6.770 -6.711 -8.556 1.00 88.56 102 PHE A N 1
ATOM 829 C CA . PHE A 1 102 ? 6.437 -5.379 -9.080 1.00 88.56 102 PHE A CA 1
ATOM 830 C C . PHE A 1 102 ? 7.019 -5.102 -10.477 1.00 88.56 102 PHE A C 1
ATOM 832 O O . PHE A 1 102 ? 6.418 -4.385 -11.281 1.00 88.56 102 PHE A O 1
ATOM 839 N N . PHE A 1 103 ? 8.196 -5.653 -10.782 1.00 83.06 103 PHE A N 1
ATOM 840 C CA . PHE A 1 103 ? 8.866 -5.491 -12.078 1.00 83.06 103 PHE A CA 1
ATOM 841 C C . PHE A 1 103 ? 8.606 -6.651 -13.047 1.00 83.06 103 PHE A C 1
ATOM 843 O O . PHE A 1 103 ? 8.985 -6.580 -14.217 1.00 83.06 103 PHE A O 1
ATOM 850 N N . THR A 1 104 ? 7.952 -7.719 -12.590 1.00 75.00 104 THR 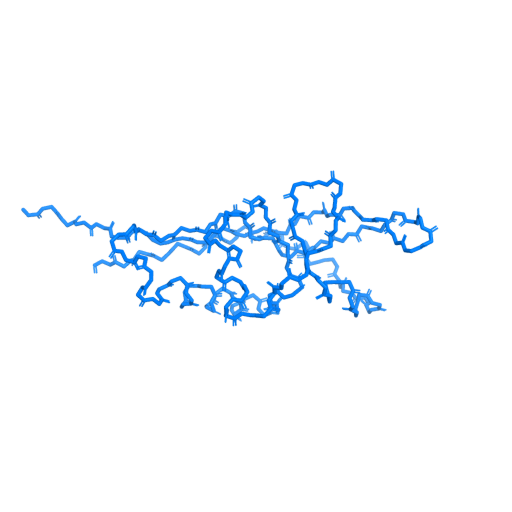A N 1
ATOM 851 C CA . THR A 1 104 ? 7.625 -8.868 -13.428 1.00 75.00 104 THR A CA 1
ATOM 852 C C . THR A 1 104 ? 6.526 -8.450 -14.408 1.00 75.00 104 THR A C 1
ATOM 854 O O . THR A 1 104 ? 5.493 -7.934 -13.999 1.00 75.00 104 THR A O 1
ATOM 857 N N . ASN A 1 105 ? 6.746 -8.671 -15.709 1.00 56.53 105 ASN A N 1
ATOM 858 C CA . ASN A 1 105 ? 5.789 -8.403 -16.796 1.00 56.53 105 ASN A CA 1
ATOM 859 C C . ASN A 1 105 ? 5.662 -6.948 -17.312 1.00 56.53 105 ASN A C 1
ATOM 861 O O . ASN A 1 105 ? 4.726 -6.651 -18.052 1.00 56.53 105 ASN A O 1
ATOM 865 N N . ARG A 1 106 ? 6.617 -6.044 -17.035 1.00 60.75 106 ARG A N 1
ATOM 866 C CA . ARG A 1 106 ? 6.672 -4.712 -17.700 1.00 60.75 106 ARG A CA 1
ATOM 867 C C . ARG A 1 106 ? 7.289 -4.735 -19.114 1.00 60.75 106 ARG A C 1
ATOM 869 O O . ARG A 1 106 ? 7.680 -3.701 -19.637 1.00 60.75 106 ARG A O 1
ATOM 876 N N . SER A 1 107 ? 7.385 -5.909 -19.739 1.00 45.59 107 SER A N 1
ATOM 877 C CA . SER A 1 107 ? 7.927 -6.116 -21.093 1.00 45.59 107 SER A CA 1
ATOM 878 C C . SER A 1 107 ? 6.914 -5.887 -22.225 1.00 45.59 107 SER A C 1
ATOM 880 O O . SER A 1 107 ? 7.279 -5.980 -23.395 1.00 45.59 107 SER A O 1
ATOM 882 N N . GLY A 1 108 ? 5.654 -5.584 -21.914 1.00 43.56 108 GLY A N 1
ATOM 883 C CA . GLY A 1 108 ? 4.655 -5.167 -22.896 1.00 43.56 108 GLY A CA 1
ATOM 884 C C . GLY A 1 108 ? 4.420 -3.666 -22.805 1.00 43.56 108 GLY A C 1
ATOM 885 O O . GLY A 1 108 ? 4.349 -3.145 -21.698 1.00 43.56 108 GLY A O 1
ATOM 886 N N . ASN A 1 109 ? 4.287 -2.995 -23.953 1.00 40.28 109 ASN A N 1
ATOM 887 C CA . ASN A 1 109 ? 3.818 -1.613 -24.083 1.00 40.28 109 ASN A CA 1
ATOM 888 C C . ASN A 1 109 ? 2.601 -1.366 -23.175 1.00 40.28 109 ASN A C 1
ATOM 890 O O . ASN A 1 109 ? 1.462 -1.593 -23.584 1.00 40.28 109 ASN A O 1
ATOM 894 N N . VAL A 1 110 ? 2.828 -0.903 -21.947 1.00 46.12 110 VAL A N 1
ATOM 895 C CA . VAL A 1 110 ? 1.780 -0.275 -21.155 1.00 46.12 110 VAL A CA 1
ATOM 896 C C . VAL A 1 110 ? 1.724 1.138 -21.715 1.00 46.12 110 VAL A C 1
ATOM 898 O O . VAL A 1 110 ? 2.703 1.869 -21.550 1.00 46.12 110 VAL A O 1
ATOM 901 N N . PRO A 1 111 ? 0.668 1.522 -22.456 1.00 42.56 111 PRO A N 1
ATOM 902 C CA . PRO A 1 111 ? 0.533 2.909 -22.866 1.00 42.56 111 PRO A CA 1
ATOM 903 C C . PRO A 1 111 ? 0.626 3.751 -21.596 1.00 42.56 111 PRO A C 1
ATOM 905 O O . PRO A 1 111 ? -0.017 3.415 -20.600 1.00 42.56 111 PRO A O 1
ATOM 908 N N . SER A 1 112 ? 1.473 4.780 -21.619 1.00 47.44 112 SER A N 1
ATOM 909 C CA . SER A 1 112 ? 1.611 5.748 -20.536 1.00 47.44 112 SER A CA 1
ATOM 910 C C . SER A 1 112 ? 0.214 6.199 -20.118 1.00 47.44 112 SER A C 1
ATOM 912 O O . SER A 1 112 ? -0.474 6.940 -20.818 1.00 47.44 112 SER A O 1
ATOM 914 N N . LEU A 1 113 ? -0.247 5.675 -18.982 1.00 48.22 113 LEU A N 1
ATOM 915 C CA . LEU A 1 113 ? -1.614 5.831 -18.487 1.00 48.22 113 LEU A CA 1
ATOM 916 C C . LEU A 1 113 ? -1.793 7.183 -17.789 1.00 48.22 113 LEU A C 1
ATOM 918 O O . LEU A 1 113 ? -2.695 7.351 -16.970 1.00 48.22 113 LEU A O 1
ATOM 922 N N . CYS A 1 114 ? -0.947 8.158 -18.138 1.00 46.34 114 CYS A N 1
ATOM 923 C CA . CYS A 1 114 ? -1.081 9.565 -17.808 1.00 46.34 114 CYS A CA 1
ATOM 924 C C . CYS A 1 114 ? -2.316 10.167 -18.502 1.00 46.34 114 CYS A C 1
ATOM 926 O O . CYS A 1 114 ? -2.237 11.073 -19.324 1.00 46.34 114 CYS A O 1
ATOM 928 N N . GLN A 1 115 ? -3.497 9.686 -18.125 1.00 43.78 115 GLN A N 1
ATOM 929 C CA . GLN A 1 115 ? -4.675 10.520 -17.997 1.00 43.78 115 GLN A CA 1
ATOM 930 C C . GLN A 1 115 ? -4.826 10.783 -16.505 1.00 43.78 115 GLN A C 1
ATOM 932 O O . GLN A 1 115 ? -5.361 9.977 -15.744 1.00 43.78 115 GLN A O 1
ATOM 937 N N . ALA A 1 116 ? -4.245 11.907 -16.091 1.00 45.41 116 ALA A N 1
ATOM 938 C CA . ALA A 1 116 ? -4.327 12.443 -14.749 1.00 45.41 116 ALA A CA 1
ATOM 939 C C . ALA A 1 116 ? -5.785 12.471 -14.268 1.00 45.41 116 ALA A C 1
ATOM 941 O O . ALA A 1 116 ? -6.568 13.337 -14.640 1.00 45.41 116 ALA A O 1
ATOM 942 N N . MET A 1 117 ? -6.130 11.525 -13.401 1.00 48.12 117 MET A N 1
ATOM 943 C CA . MET A 1 117 ? -7.277 11.613 -12.512 1.00 48.12 117 MET A CA 1
ATOM 944 C C . MET A 1 117 ? -6.765 11.243 -11.128 1.00 48.12 117 MET A C 1
ATOM 946 O O . MET A 1 117 ? -6.807 10.072 -10.739 1.00 48.12 117 MET A O 1
ATOM 950 N N . SER A 1 118 ? -6.262 12.244 -10.395 1.00 53.19 118 SER A N 1
ATOM 951 C CA . SER A 1 118 ? -6.140 12.146 -8.938 1.00 53.19 118 SER A CA 1
ATOM 952 C C . SER A 1 118 ? -7.486 11.656 -8.418 1.00 53.19 118 SER A C 1
ATOM 954 O O . SER A 1 118 ? -8.502 12.338 -8.545 1.00 53.19 118 SER A O 1
ATOM 956 N N . SER A 1 119 ? -7.529 10.403 -7.982 1.00 59.53 119 SER A N 1
ATOM 957 C CA . SER A 1 119 ? -8.766 9.768 -7.554 1.00 59.53 119 SER A CA 1
ATOM 958 C C . SER A 1 119 ? -8.677 9.650 -6.047 1.00 59.53 119 SER A C 1
ATOM 960 O O . SER A 1 119 ? -8.016 8.765 -5.516 1.00 59.53 119 SER A O 1
ATOM 962 N N . PHE A 1 120 ? -9.328 10.578 -5.358 1.00 60.50 120 PHE A N 1
ATOM 963 C CA . PHE A 1 120 ? -9.607 10.435 -3.940 1.00 60.50 120 PHE A CA 1
ATOM 964 C C . PHE A 1 120 ? -10.791 9.481 -3.805 1.00 60.50 120 PHE A C 1
ATOM 966 O O . PHE A 1 120 ? -11.891 9.805 -4.253 1.00 60.50 120 PHE A O 1
ATOM 973 N N . ILE A 1 121 ? -10.587 8.312 -3.196 1.00 62.53 121 ILE A N 1
ATOM 974 C CA . ILE A 1 121 ? -11.716 7.506 -2.727 1.00 62.53 121 ILE A CA 1
ATOM 975 C C . ILE A 1 121 ? -11.908 7.858 -1.256 1.00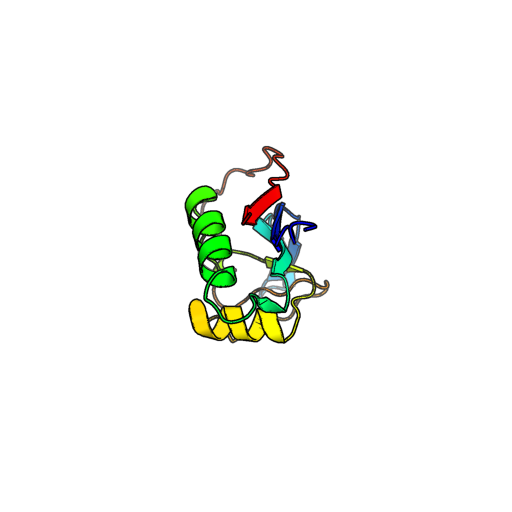 62.53 121 ILE A C 1
ATOM 977 O O . ILE A 1 121 ? -11.200 7.376 -0.369 1.00 62.53 121 ILE A O 1
ATOM 981 N N . LEU A 1 122 ? -12.851 8.767 -1.023 1.00 60.88 122 LEU A N 1
ATOM 982 C CA . LEU A 1 122 ? -13.306 9.156 0.302 1.00 60.88 122 LEU A CA 1
ATOM 983 C C . LEU A 1 122 ? -14.601 8.401 0.600 1.00 60.88 122 LEU A C 1
ATOM 985 O O . LEU A 1 122 ? -15.639 8.689 0.005 1.00 60.88 122 LEU A O 1
ATOM 989 N N . CYS A 1 123 ? -14.539 7.437 1.515 1.00 61.69 123 CYS A N 1
ATOM 990 C CA . CYS A 1 123 ? -15.714 6.707 1.981 1.00 61.69 123 CYS A CA 1
ATOM 991 C C . CYS A 1 123 ? -16.091 7.222 3.374 1.00 61.69 123 CYS A C 1
ATOM 993 O O . CYS A 1 123 ? -15.450 6.895 4.372 1.00 61.69 123 CYS A O 1
ATOM 995 N N . TYR A 1 124 ? -17.145 8.037 3.452 1.00 54.44 124 TYR A N 1
ATOM 996 C CA . TYR A 1 124 ? -17.772 8.380 4.729 1.00 54.44 124 TYR A CA 1
ATOM 997 C C . TYR A 1 124 ? -18.782 7.296 5.102 1.00 54.44 124 TYR A C 1
ATOM 999 O O . TYR A 1 124 ? -19.784 7.131 4.409 1.00 54.44 124 TYR A O 1
ATOM 1007 N N . PHE A 1 125 ? -18.534 6.598 6.210 1.00 52.28 125 PHE A N 1
ATOM 1008 C CA . PHE A 1 125 ? -19.539 5.749 6.847 1.00 52.28 125 PHE A CA 1
ATOM 1009 C C . PHE A 1 125 ? -20.221 6.579 7.947 1.00 52.28 125 PHE A C 1
ATOM 1011 O O . PHE A 1 125 ? -19.558 7.076 8.863 1.00 52.28 125 PHE A O 1
ATOM 1018 N N . GLY A 1 126 ? -21.522 6.832 7.764 1.00 49.38 126 GLY A N 1
ATOM 1019 C CA . GLY A 1 126 ? -22.372 7.640 8.648 1.00 49.38 126 GLY A CA 1
ATOM 1020 C C . GLY A 1 126 ? -23.034 6.834 9.752 1.00 49.38 126 GLY A C 1
ATOM 1021 O O . GLY A 1 126 ? -23.253 5.623 9.537 1.00 49.38 126 GLY A O 1
#

pLDDT: mean 78.8, std 17.27, range [38.47, 97.81]

InterPro domains:
  IPR007965 Gcn5-related N-acetyltransferase (GNAT) domain, ATAT-type [PF05301] (20-103)
  IPR007965 Gcn5-related N-acetyltransferase (GNAT) domain, ATAT-type [PS51730] (1-103)
  IPR038746 Alpha-tubulin 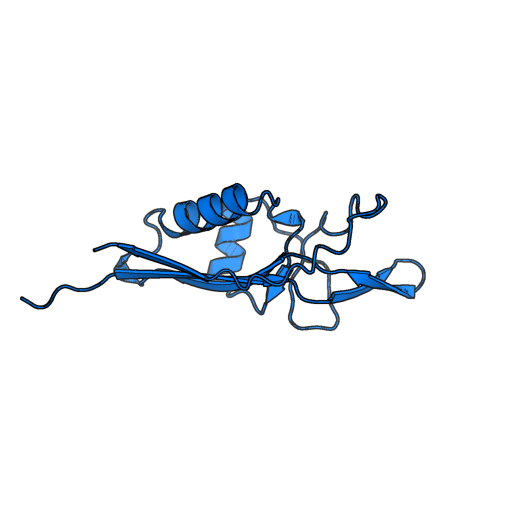N-acetyltransferase [PTHR12327] (17-112)

Radius of gyration: 15.92 Å; chains: 1; bounding box: 49×27×44 Å

Sequence (126 aa):
VRGSKHVLFIIFLCVLLLHCDQRGAHVETEPLCVLDFFVTENLQRHGYGLELFSFMLQHKKVEPVLMAYDRPSPKFLSFLEKHYCLKNSVPQVNNFVVFDGFFTNRSGNVPSLCQAMSSFILCYFG

Foldseek 3Di:
DDDDFWWWWWWKWFDWAWDQDPVRDTDIDTFIETEDTDGRPVCPPVCVSVVLVVVVCVVVVDQPLLYKYAQDDPVRQVVCCVPPVFDAWDDGPDRITHGPPNPPPPPDPPPPPPPDDRDMPIDTDD

Secondary structure (DSSP, 8-state):
-----EEEEEEEEE--EEEE-TTS-EEEE--EEEEEEEE-GGGTTSSHHHHHHHHHHHHHT--GGG-EEES--HHHHHHHHHHH----EEP-SSSEEEETTTTTTTTS----------EEEEEEE-

Organism: NCBI:txid62062